Protein AF-A0A232EK52-F1 (afdb_monomer_lite)

Structure (mmCIF, N/CA/C/O backbone):
data_AF-A0A232EK52-F1
#
_entry.id   AF-A0A232EK52-F1
#
loop_
_atom_site.group_PDB
_atom_site.id
_atom_site.type_symbol
_atom_site.label_atom_id
_atom_site.label_alt_id
_atom_site.label_comp_id
_atom_site.label_asym_id
_atom_site.label_entity_id
_atom_site.label_seq_id
_atom_site.pdbx_PDB_ins_code
_atom_site.Cartn_x
_atom_site.Cartn_y
_atom_site.Cartn_z
_atom_site.occupancy
_atom_site.B_iso_or_equiv
_atom_site.auth_seq_id
_atom_site.auth_comp_id
_atom_site.auth_asym_id
_atom_site.auth_atom_id
_atom_site.pdbx_PDB_model_num
ATOM 1 N N . MET A 1 1 ? -10.046 -14.959 6.769 1.00 51.88 1 MET A N 1
ATOM 2 C CA . MET A 1 1 ? -9.384 -14.314 5.614 1.00 51.88 1 MET A CA 1
ATOM 3 C C . MET A 1 1 ? -10.394 -13.395 4.954 1.00 51.88 1 MET A C 1
ATOM 5 O O . MET A 1 1 ? -11.417 -13.894 4.503 1.00 51.88 1 MET A O 1
ATOM 9 N N . LEU A 1 2 ? -10.156 -12.081 4.955 1.00 50.25 2 LEU A N 1
ATOM 10 C CA . LEU A 1 2 ? -11.025 -11.124 4.269 1.00 50.25 2 LEU A CA 1
ATOM 11 C C . LEU A 1 2 ? -10.451 -10.836 2.875 1.00 50.25 2 LEU A C 1
ATOM 13 O O . LEU A 1 2 ? -9.287 -10.454 2.751 1.00 50.25 2 LEU A O 1
ATOM 17 N N . ARG A 1 3 ? -11.271 -11.039 1.841 1.00 53.53 3 ARG A N 1
ATOM 18 C CA . ARG A 1 3 ? -10.975 -10.723 0.441 1.00 53.53 3 ARG A CA 1
ATOM 19 C C . ARG A 1 3 ? -12.104 -9.865 -0.103 1.00 53.53 3 ARG A C 1
ATOM 21 O O . ARG A 1 3 ? -13.236 -10.329 -0.151 1.00 53.53 3 ARG A O 1
ATOM 28 N N . ASN A 1 4 ? -11.804 -8.626 -0.471 1.00 54.22 4 ASN A N 1
ATOM 29 C CA . ASN A 1 4 ? -12.814 -7.672 -0.945 1.00 54.22 4 ASN A CA 1
ATOM 30 C C . ASN A 1 4 ? -12.482 -7.104 -2.333 1.00 54.22 4 ASN A C 1
ATOM 32 O O . ASN A 1 4 ? -13.092 -6.142 -2.784 1.00 54.22 4 ASN A O 1
ATOM 36 N N . ASP A 1 5 ? -11.477 -7.682 -2.985 1.00 50.53 5 ASP A N 1
ATOM 37 C CA . ASP A 1 5 ? -10.811 -7.129 -4.154 1.00 50.53 5 ASP A CA 1
ATOM 38 C C . ASP A 1 5 ? -11.226 -7.816 -5.472 1.00 50.53 5 ASP A C 1
ATOM 40 O O . ASP A 1 5 ? -10.847 -7.345 -6.541 1.00 50.53 5 ASP A O 1
ATOM 44 N N . ARG A 1 6 ? -12.017 -8.910 -5.442 1.00 58.88 6 ARG A N 1
ATOM 45 C CA . ARG A 1 6 ? -12.331 -9.708 -6.647 1.00 58.88 6 ARG A CA 1
ATOM 46 C C . ARG A 1 6 ? -13.772 -10.187 -6.769 1.00 58.88 6 ARG A C 1
ATOM 48 O O . ARG A 1 6 ? -14.375 -10.653 -5.813 1.00 58.88 6 ARG A O 1
ATOM 55 N N . ILE A 1 7 ? -14.254 -10.168 -8.013 1.00 54.25 7 ILE A N 1
ATOM 56 C CA . ILE A 1 7 ? -15.601 -10.601 -8.411 1.00 54.25 7 ILE A CA 1
ATOM 57 C C . ILE A 1 7 ? -15.664 -12.118 -8.732 1.00 54.25 7 ILE A C 1
ATOM 59 O O . ILE A 1 7 ? -16.735 -12.692 -8.611 1.00 54.25 7 ILE A O 1
ATOM 63 N N . ASN A 1 8 ? -14.552 -12.802 -9.086 1.00 53.03 8 ASN A N 1
ATOM 64 C CA . ASN A 1 8 ? -14.608 -14.114 -9.786 1.00 53.03 8 ASN A CA 1
ATOM 65 C C . ASN A 1 8 ? -13.557 -15.204 -9.403 1.00 53.03 8 ASN A C 1
ATOM 67 O O . ASN A 1 8 ? -13.085 -15.914 -10.286 1.00 53.03 8 ASN A O 1
ATOM 71 N N . ASN A 1 9 ? -13.152 -15.377 -8.136 1.00 45.72 9 ASN A N 1
ATOM 72 C CA . ASN A 1 9 ? -12.389 -16.560 -7.642 1.00 45.72 9 ASN A CA 1
ATOM 73 C C . ASN A 1 9 ? -11.104 -17.017 -8.400 1.00 45.72 9 ASN A C 1
ATOM 75 O O . ASN A 1 9 ? -10.611 -18.118 -8.161 1.00 45.72 9 ASN A O 1
ATOM 79 N N . LYS A 1 10 ? -10.497 -16.203 -9.274 1.00 49.91 10 LYS A N 1
ATOM 80 C CA . LYS A 1 10 ? -9.190 -16.506 -9.897 1.00 49.91 10 LYS A CA 1
ATOM 81 C C . LYS A 1 10 ? -8.032 -16.247 -8.919 1.00 49.91 10 LYS A C 1
ATOM 83 O O . LYS A 1 10 ? -8.075 -15.284 -8.148 1.00 49.91 10 LYS A O 1
ATOM 88 N N . GLY A 1 11 ? -6.979 -17.071 -8.986 1.00 47.44 11 GLY A N 1
ATOM 89 C CA . GLY A 1 11 ? -5.760 -16.939 -8.171 1.00 47.44 11 GLY A CA 1
ATOM 90 C C . GLY A 1 11 ? -5.052 -15.578 -8.314 1.00 47.44 11 GLY A C 1
ATOM 91 O O . GLY A 1 11 ? -5.108 -14.951 -9.372 1.00 47.44 11 GLY A O 1
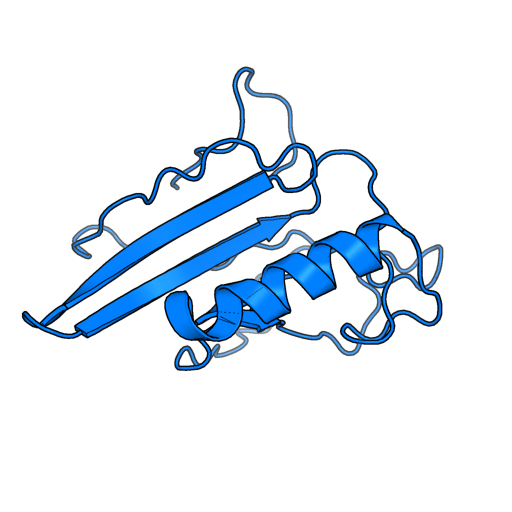ATOM 92 N N . GLY A 1 12 ? -4.418 -15.107 -7.230 1.00 56.69 12 GLY A N 1
ATOM 93 C CA . GLY A 1 12 ? -3.810 -13.768 -7.084 1.00 56.69 12 GLY A CA 1
ATOM 94 C C . GLY A 1 12 ? -4.645 -12.787 -6.233 1.00 56.69 12 GLY A C 1
ATOM 95 O O . GLY A 1 12 ? -5.808 -13.076 -5.919 1.00 56.69 12 GLY A O 1
ATOM 96 N N . GLY A 1 13 ? -4.062 -11.633 -5.879 1.00 57.50 13 GLY A N 1
ATOM 97 C CA . GLY A 1 13 ? -4.733 -10.489 -5.233 1.00 57.50 13 GLY A CA 1
ATOM 98 C C . GLY A 1 13 ? -4.294 -10.200 -3.796 1.00 57.50 13 GLY A C 1
ATOM 99 O O . GLY A 1 13 ? -3.311 -10.765 -3.317 1.00 57.50 13 GLY A O 1
ATOM 100 N N . VAL A 1 14 ? -5.037 -9.328 -3.112 1.00 65.50 14 VAL A N 1
ATOM 101 C CA . VAL A 1 14 ? -4.760 -8.914 -1.728 1.00 65.50 14 VAL A CA 1
ATOM 102 C C . VAL A 1 14 ? -5.640 -9.657 -0.734 1.00 65.50 14 VAL A C 1
ATOM 104 O O . VAL A 1 14 ? -6.852 -9.770 -0.918 1.00 65.50 14 VAL A O 1
ATOM 107 N N . ALA A 1 15 ? -5.050 -10.085 0.382 1.00 66.88 15 ALA A N 1
ATOM 108 C CA . ALA A 1 15 ? -5.798 -10.551 1.540 1.00 66.88 15 ALA A CA 1
ATOM 109 C C . ALA A 1 15 ? -5.263 -9.938 2.840 1.00 66.88 15 ALA A C 1
ATOM 111 O O . ALA A 1 15 ? -4.058 -9.748 3.010 1.00 66.88 15 ALA A O 1
ATOM 112 N N . LEU A 1 16 ? -6.181 -9.685 3.774 1.00 71.44 16 LEU A N 1
ATOM 113 C CA . LEU A 1 16 ? -5.861 -9.458 5.180 1.00 71.44 16 LEU A CA 1
ATOM 114 C C . LEU A 1 16 ? -6.327 -10.668 5.995 1.00 71.44 16 LEU A C 1
ATOM 116 O O . LEU A 1 16 ? -7.481 -11.112 5.890 1.00 71.44 16 LEU A O 1
ATOM 120 N N . LEU A 1 17 ? -5.421 -11.211 6.808 1.00 71.81 17 LEU A N 1
ATOM 121 C CA . LEU A 1 17 ? -5.731 -12.258 7.774 1.00 71.81 17 LEU A CA 1
ATOM 122 C C . LEU A 1 17 ? -5.685 -11.668 9.182 1.00 71.81 17 LEU A C 1
ATOM 124 O O . LEU A 1 17 ? -4.652 -11.176 9.626 1.00 71.81 17 LEU A O 1
ATOM 128 N N . ILE A 1 18 ? -6.828 -11.714 9.862 1.00 73.25 18 ILE A N 1
ATOM 129 C CA . ILE A 1 18 ? -7.046 -11.078 11.161 1.00 73.25 18 ILE A CA 1
ATOM 130 C C . ILE A 1 18 ? -7.618 -12.133 12.097 1.00 73.25 18 ILE A C 1
ATOM 132 O O . ILE A 1 18 ? -8.508 -12.896 11.699 1.00 73.25 18 ILE A O 1
ATOM 136 N N . LYS A 1 19 ? -7.103 -12.176 13.326 1.00 76.06 19 LYS A N 1
ATOM 137 C CA . LYS A 1 19 ? -7.594 -13.062 14.378 1.00 76.06 19 LYS A CA 1
ATOM 138 C C . LYS A 1 19 ? -9.073 -12.824 14.678 1.00 76.06 19 LYS A C 1
ATOM 140 O O . LYS A 1 19 ? -9.555 -11.692 14.711 1.00 76.06 19 LYS A O 1
ATOM 145 N N . ASN A 1 20 ? -9.788 -13.920 14.916 1.00 76.69 20 ASN A N 1
ATOM 146 C CA . ASN A 1 20 ? -11.196 -13.864 15.276 1.00 76.69 20 ASN A CA 1
ATOM 147 C C . ASN A 1 20 ? -11.399 -13.081 16.587 1.00 76.69 20 ASN A C 1
ATOM 149 O O . ASN A 1 20 ? -10.617 -13.236 17.524 1.00 76.69 20 ASN A O 1
ATOM 153 N N . GLY A 1 21 ? -12.453 -12.267 16.650 1.00 81.50 21 GLY A N 1
ATOM 154 C CA . GLY A 1 21 ? -12.796 -11.462 17.827 1.00 81.50 21 GLY A CA 1
ATOM 155 C C . GLY A 1 21 ? -12.196 -10.052 17.871 1.00 81.50 21 GLY A C 1
ATOM 156 O O . GLY A 1 21 ? -12.547 -9.299 18.771 1.00 81.50 21 GLY A O 1
ATOM 157 N N . ILE A 1 22 ? -11.352 -9.656 16.910 1.00 84.12 22 ILE A N 1
ATOM 158 C CA . ILE A 1 22 ? -10.898 -8.261 16.785 1.00 84.12 22 ILE A CA 1
ATOM 159 C C . ILE A 1 22 ? -12.012 -7.424 16.123 1.00 84.12 22 ILE A C 1
ATOM 161 O O . ILE A 1 22 ? -12.352 -7.698 14.966 1.00 84.12 22 ILE A O 1
ATOM 165 N N . PRO A 1 23 ? -12.581 -6.401 16.798 1.00 86.31 23 PRO A N 1
ATOM 166 C CA . PRO A 1 23 ? -13.596 -5.538 16.201 1.00 86.31 23 PRO A CA 1
ATOM 167 C C . PRO A 1 23 ? -13.018 -4.739 15.032 1.00 86.31 23 PRO A C 1
ATOM 169 O O . PRO A 1 23 ? -12.007 -4.050 15.170 1.00 86.31 23 PRO A O 1
ATOM 172 N N . MET A 1 24 ? -13.667 -4.807 13.871 1.00 87.44 24 MET A N 1
ATOM 173 C CA . MET A 1 24 ? -13.204 -4.109 12.674 1.00 87.44 24 MET A CA 1
ATOM 174 C C . MET A 1 24 ? -14.349 -3.704 11.751 1.00 87.44 24 MET A C 1
ATOM 176 O O . MET A 1 24 ? -15.411 -4.324 11.726 1.00 87.44 24 MET A O 1
ATOM 180 N N . VAL A 1 25 ? -14.090 -2.685 10.937 1.00 88.38 25 VAL A N 1
ATOM 181 C CA . VAL A 1 25 ? -14.969 -2.231 9.859 1.00 88.38 25 VAL A CA 1
ATOM 182 C C . VAL A 1 25 ? -14.199 -2.285 8.547 1.00 88.38 25 VAL A C 1
ATOM 184 O O . VAL A 1 25 ? -13.120 -1.706 8.433 1.00 88.38 25 VAL A O 1
ATOM 187 N N . VAL A 1 26 ? -14.753 -2.956 7.538 1.00 84.69 26 VAL A N 1
ATOM 188 C CA . VAL A 1 26 ? -14.187 -2.939 6.183 1.00 84.69 26 VAL A CA 1
ATOM 189 C C . VAL A 1 26 ? -14.474 -1.582 5.551 1.00 84.69 26 VAL A C 1
ATOM 191 O O . VAL A 1 26 ? -15.632 -1.175 5.438 1.00 84.69 26 VAL A O 1
ATOM 194 N N . VAL A 1 27 ? -13.429 -0.881 5.119 1.00 83.38 27 VAL A N 1
ATOM 195 C CA . VAL A 1 27 ? -13.564 0.408 4.437 1.00 83.38 27 VAL A CA 1
ATOM 196 C C . VAL A 1 27 ? -13.692 0.138 2.943 1.00 83.38 27 VAL A C 1
ATOM 198 O O . VAL A 1 27 ? -12.767 -0.360 2.301 1.00 83.38 27 VAL A O 1
ATOM 201 N N . LYS A 1 28 ? -14.861 0.455 2.379 1.00 78.19 28 LYS A N 1
ATOM 202 C CA . LYS A 1 28 ? -15.076 0.371 0.932 1.00 78.19 28 LYS A CA 1
ATOM 203 C C . LYS A 1 28 ? -14.413 1.565 0.259 1.00 78.19 28 LYS A C 1
ATOM 205 O O . LYS A 1 28 ? -14.779 2.707 0.526 1.00 78.19 28 LYS A O 1
ATOM 210 N N . VAL A 1 29 ? -13.464 1.290 -0.627 1.00 69.50 29 VAL A N 1
ATOM 211 C CA . VAL A 1 29 ? -12.857 2.302 -1.492 1.00 69.50 29 VAL A CA 1
ATOM 212 C C . VAL A 1 29 ? -13.417 2.110 -2.892 1.00 69.50 29 VAL A C 1
ATOM 214 O O . VAL A 1 29 ? -13.222 1.066 -3.508 1.00 69.50 29 VAL A O 1
ATOM 217 N N . ASN A 1 30 ? -14.135 3.111 -3.389 1.00 64.31 30 ASN A N 1
ATOM 218 C CA . ASN A 1 30 ? -14.653 3.092 -4.751 1.00 64.31 30 ASN A CA 1
ATOM 219 C C . ASN A 1 30 ? -13.571 3.595 -5.720 1.00 64.31 30 ASN A C 1
ATOM 221 O O . ASN A 1 30 ? -12.873 4.561 -5.422 1.00 64.31 30 ASN A O 1
ATOM 225 N N . ASN A 1 31 ? -13.490 2.992 -6.910 1.00 54.66 31 ASN A N 1
ATOM 226 C CA . ASN A 1 31 ? -12.731 3.507 -8.059 1.00 54.66 31 ASN A CA 1
ATOM 227 C C . ASN A 1 31 ? -11.204 3.645 -7.900 1.00 54.66 31 ASN A C 1
ATOM 229 O O . ASN A 1 31 ? -10.628 4.660 -8.288 1.00 54.66 31 ASN A O 1
ATOM 233 N N . LEU A 1 32 ? -10.510 2.585 -7.484 1.00 61.34 32 LEU A N 1
ATOM 234 C CA . LEU A 1 32 ? -9.075 2.456 -7.761 1.00 61.34 32 LEU A CA 1
ATOM 235 C C . LEU A 1 32 ? -8.857 1.438 -8.881 1.00 61.34 32 LEU A C 1
ATOM 237 O O . LEU A 1 32 ? -8.498 0.295 -8.639 1.00 61.34 32 LEU A O 1
ATOM 241 N N . LYS A 1 33 ? -9.054 1.865 -10.138 1.00 57.97 33 LYS A N 1
ATOM 242 C CA . LYS A 1 33 ? -8.820 1.019 -11.333 1.00 57.97 33 LYS A CA 1
ATOM 243 C C . LYS A 1 33 ? -7.394 0.446 -11.415 1.00 57.97 33 LYS A C 1
ATOM 245 O O . LYS A 1 33 ? -7.149 -0.443 -12.215 1.00 57.97 33 LYS A O 1
ATOM 250 N N . LEU A 1 34 ? -6.474 0.992 -10.622 1.00 60.97 34 LEU A N 1
ATOM 251 C CA . LEU A 1 34 ? -5.047 0.691 -10.621 1.00 60.97 34 LEU A CA 1
ATOM 252 C C . LEU A 1 34 ? -4.586 -0.035 -9.346 1.00 60.97 34 LEU A C 1
ATOM 254 O O . LEU A 1 34 ? -3.412 -0.350 -9.229 1.00 60.97 34 LEU A O 1
ATOM 258 N N . LEU A 1 35 ? -5.448 -0.251 -8.348 1.00 64.38 35 LEU A N 1
ATOM 259 C CA . LEU A 1 35 ? -5.042 -0.882 -7.089 1.00 64.38 35 LEU A CA 1
ATOM 260 C C . LEU A 1 35 ? -6.120 -1.863 -6.626 1.00 64.38 35 LEU A C 1
ATOM 262 O O . LEU A 1 35 ? -7.255 -1.472 -6.364 1.00 64.38 35 LEU A O 1
ATOM 266 N N . GLU A 1 36 ? -5.749 -3.134 -6.476 1.00 69.12 36 GLU A N 1
ATOM 267 C CA . GLU A 1 36 ? -6.465 -4.069 -5.611 1.00 69.12 36 GLU A CA 1
ATOM 268 C C . GLU A 1 36 ? -6.137 -3.641 -4.184 1.00 69.12 36 GLU A C 1
ATOM 270 O O . GLU A 1 36 ? -5.006 -3.776 -3.729 1.00 69.12 36 GLU A O 1
ATOM 275 N N . ILE A 1 37 ? -7.109 -3.068 -3.484 1.00 71.75 37 ILE A N 1
ATOM 276 C CA . ILE A 1 37 ? -6.916 -2.591 -2.120 1.00 71.75 37 ILE A CA 1
ATOM 277 C C . ILE A 1 37 ? -7.905 -3.264 -1.178 1.00 71.75 37 ILE A C 1
ATOM 279 O O . ILE A 1 37 ? -9.085 -3.436 -1.479 1.00 71.75 37 ILE A O 1
ATOM 283 N N . CYS A 1 38 ? -7.411 -3.614 -0.003 1.00 75.62 38 CYS A N 1
ATOM 284 C CA . CYS A 1 38 ? -8.197 -4.048 1.127 1.00 75.62 38 CYS A CA 1
ATOM 285 C C . CYS A 1 38 ? -7.851 -3.138 2.301 1.00 75.62 38 CYS A C 1
ATOM 287 O O . CYS A 1 38 ? -6.710 -3.116 2.753 1.00 75.62 38 CYS A O 1
ATOM 289 N N . ILE A 1 39 ? -8.834 -2.389 2.794 1.00 79.56 39 ILE A N 1
ATOM 290 C CA . ILE A 1 39 ? -8.665 -1.532 3.965 1.00 79.56 39 ILE A CA 1
ATOM 291 C C . ILE A 1 39 ? -9.619 -2.005 5.051 1.00 79.56 39 ILE A C 1
ATOM 293 O O . ILE A 1 39 ? -10.824 -2.142 4.824 1.00 79.56 39 ILE A O 1
ATOM 297 N N . ILE A 1 40 ? -9.084 -2.201 6.247 1.00 85.00 40 ILE A N 1
ATOM 298 C CA . ILE A 1 40 ? -9.876 -2.319 7.465 1.00 85.00 40 ILE A CA 1
ATOM 299 C C . ILE A 1 40 ? -9.584 -1.141 8.389 1.00 85.00 40 ILE A C 1
ATOM 301 O O . ILE A 1 40 ? -8.487 -0.580 8.409 1.00 85.00 40 ILE A O 1
ATOM 305 N N . LYS A 1 41 ? -10.585 -0.806 9.189 1.00 87.44 41 LYS A N 1
ATOM 306 C CA . LYS A 1 41 ? -10.510 0.132 10.297 1.00 87.44 41 LYS A CA 1
ATOM 307 C C . LYS A 1 41 ? -10.724 -0.646 11.589 1.00 87.44 41 LYS A C 1
ATOM 309 O O . LYS A 1 41 ? -11.771 -1.273 11.740 1.00 87.44 41 LYS A O 1
ATOM 314 N N . ILE A 1 42 ? -9.775 -0.577 12.512 1.00 87.56 42 ILE A N 1
ATOM 315 C CA . ILE A 1 42 ? -9.907 -1.105 13.873 1.00 87.56 42 ILE A CA 1
ATOM 316 C C . ILE A 1 42 ? -10.088 0.098 14.808 1.00 87.56 42 ILE A C 1
ATOM 318 O O . ILE A 1 42 ? -9.160 0.902 14.932 1.00 87.56 42 ILE A O 1
ATOM 322 N N . PRO A 1 43 ? -11.264 0.280 15.429 1.00 88.44 43 PRO A N 1
ATOM 323 C CA . PRO A 1 43 ? -11.449 1.307 16.448 1.00 88.44 43 PRO A CA 1
ATOM 324 C C . PRO A 1 43 ? -10.566 0.999 17.663 1.00 88.44 43 PRO A C 1
ATOM 326 O O . PRO A 1 43 ? -10.617 -0.109 18.190 1.00 88.44 43 PRO A O 1
ATOM 329 N N . ILE A 1 44 ? -9.759 1.968 18.095 1.00 84.25 44 ILE A N 1
ATOM 330 C CA . ILE A 1 44 ? -8.981 1.880 19.340 1.00 84.25 44 ILE A CA 1
ATOM 331 C C . ILE A 1 44 ? -9.798 2.498 20.482 1.00 84.25 44 ILE A C 1
ATOM 333 O O . ILE A 1 44 ? -9.911 1.914 21.555 1.00 84.25 44 ILE A O 1
ATOM 337 N N . ASN A 1 45 ? -10.383 3.674 20.238 1.00 85.56 45 ASN A N 1
ATOM 338 C CA . ASN A 1 45 ? -11.285 4.390 21.143 1.00 85.56 45 ASN A CA 1
ATOM 339 C C . ASN A 1 45 ? -12.224 5.307 20.326 1.00 85.56 45 ASN A C 1
ATOM 341 O O . ASN A 1 45 ? -12.231 5.245 19.095 1.00 85.56 45 ASN A O 1
ATOM 345 N N . GLU A 1 46 ? -13.011 6.155 20.993 1.00 82.38 46 GLU A N 1
ATOM 346 C CA . GLU A 1 46 ? -13.998 7.047 20.355 1.00 82.38 46 GLU A CA 1
ATOM 347 C C . GLU A 1 46 ? -13.394 7.991 19.301 1.00 82.38 46 GLU A C 1
ATOM 349 O O . GLU A 1 46 ? -14.038 8.288 18.296 1.00 82.38 46 GLU A O 1
ATOM 354 N N . ASN A 1 47 ? -12.140 8.410 19.491 1.00 84.50 47 ASN A N 1
ATOM 355 C CA . ASN A 1 47 ? -11.472 9.404 18.649 1.00 84.50 47 ASN A CA 1
ATOM 356 C C . ASN A 1 47 ? -10.347 8.814 17.790 1.00 84.50 47 ASN A C 1
ATOM 358 O O . ASN A 1 47 ? -9.793 9.502 16.931 1.00 84.50 47 ASN A O 1
ATOM 362 N N . GLU A 1 48 ? -9.994 7.544 17.993 1.00 85.12 48 GLU A N 1
ATOM 363 C CA . GLU A 1 48 ? -8.817 6.945 17.382 1.00 85.12 48 GLU A CA 1
ATOM 364 C C . GLU A 1 48 ? -9.125 5.618 16.698 1.00 85.12 48 GLU A C 1
ATOM 366 O O . GLU A 1 48 ? -9.718 4.697 17.258 1.00 85.12 48 GLU A O 1
ATOM 371 N N . ASN A 1 49 ? -8.653 5.508 15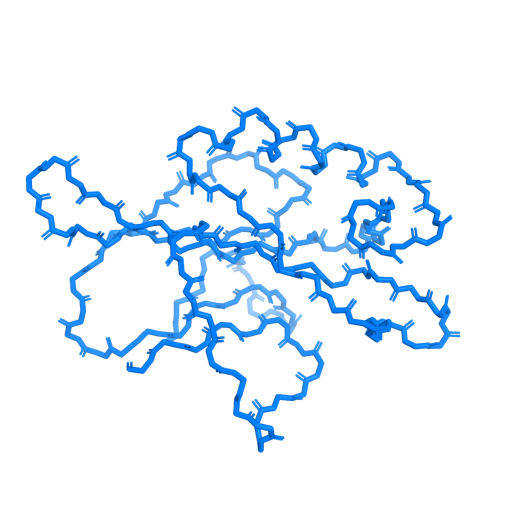.459 1.00 85.38 49 ASN A N 1
ATOM 372 C CA . ASN A 1 49 ? -8.754 4.303 14.654 1.00 85.38 49 ASN A CA 1
ATOM 373 C C . ASN A 1 49 ? -7.372 3.915 14.130 1.00 85.38 49 ASN A C 1
ATOM 375 O O . ASN A 1 49 ? -6.541 4.785 13.849 1.00 85.38 49 ASN A O 1
ATOM 379 N N . LEU A 1 50 ? -7.147 2.616 13.967 1.00 83.88 50 LEU A N 1
ATOM 380 C CA . LEU A 1 50 ? -6.012 2.025 13.268 1.00 83.88 50 LEU A CA 1
ATOM 381 C C . LEU A 1 50 ? -6.453 1.575 11.877 1.00 83.88 50 LEU A C 1
ATOM 383 O O . LEU A 1 50 ? -7.480 0.904 11.748 1.00 83.88 50 LEU A O 1
ATOM 387 N N . PHE A 1 51 ? -5.685 1.922 10.845 1.00 82.44 51 PHE A N 1
ATOM 388 C CA . PHE A 1 51 ? -6.011 1.545 9.470 1.00 82.44 51 PHE A CA 1
ATOM 389 C C . PHE A 1 51 ? -5.056 0.488 8.953 1.00 82.44 51 PHE A C 1
ATOM 391 O O . PHE A 1 51 ? -3.883 0.741 8.716 1.00 82.44 51 PHE A O 1
ATOM 398 N N . ILE A 1 52 ? -5.563 -0.713 8.718 1.00 77.25 52 ILE A N 1
ATOM 399 C CA . ILE A 1 52 ? -4.733 -1.754 8.122 1.00 77.25 52 ILE A CA 1
ATOM 400 C C . ILE A 1 52 ? -5.098 -1.820 6.666 1.00 77.25 52 ILE A C 1
ATOM 402 O O . ILE A 1 52 ? -6.204 -2.204 6.285 1.00 77.25 52 ILE A O 1
ATOM 406 N N . ILE A 1 53 ? -4.149 -1.368 5.871 1.00 74.94 53 ILE A N 1
ATOM 407 C CA . ILE A 1 53 ? -4.231 -1.398 4.433 1.00 74.94 53 ILE A CA 1
ATOM 408 C C . ILE A 1 53 ? -3.425 -2.611 3.999 1.00 74.94 53 ILE A C 1
ATOM 410 O O . ILE A 1 53 ? -2.404 -2.953 4.583 1.00 74.94 53 ILE A O 1
ATOM 414 N N . SER A 1 54 ? -3.917 -3.306 2.997 1.00 70.56 54 SER A N 1
ATOM 415 C CA . SER A 1 54 ? -3.071 -4.074 2.116 1.00 70.56 54 SER A CA 1
ATOM 416 C C . SER A 1 54 ? -3.472 -3.657 0.718 1.00 70.56 54 SER A C 1
ATOM 418 O O . SER A 1 54 ? -4.659 -3.552 0.404 1.00 70.56 54 SER A O 1
ATOM 420 N N . ALA A 1 55 ? -2.493 -3.301 -0.091 1.00 67.00 55 ALA A N 1
ATOM 421 C CA . ALA A 1 55 ? -2.726 -2.839 -1.439 1.00 67.00 55 ALA A CA 1
ATOM 422 C C . ALA A 1 55 ? -1.742 -3.547 -2.353 1.00 67.00 55 ALA A C 1
ATOM 424 O O . ALA A 1 55 ? -0.566 -3.672 -2.035 1.00 67.00 55 ALA A O 1
ATOM 425 N N . TYR A 1 56 ? -2.250 -3.991 -3.485 1.00 63.72 56 TYR A N 1
ATOM 426 C CA . TYR A 1 56 ? -1.511 -4.577 -4.577 1.00 63.72 56 TYR A CA 1
ATOM 427 C C . TYR A 1 56 ? -1.883 -3.802 -5.828 1.00 63.72 56 TYR A C 1
ATOM 429 O O . TYR A 1 56 ? -3.038 -3.433 -6.035 1.00 63.72 56 TYR A O 1
ATOM 437 N N . ALA A 1 57 ? -0.911 -3.548 -6.685 1.00 60.12 57 ALA A N 1
ATOM 438 C CA . ALA A 1 57 ? -1.187 -2.967 -7.982 1.00 60.12 57 ALA A CA 1
ATOM 439 C C . ALA A 1 57 ? -1.805 -4.064 -8.866 1.00 60.12 57 ALA A C 1
ATOM 441 O O . ALA A 1 57 ? -1.095 -4.912 -9.401 1.00 60.12 57 ALA A O 1
ATOM 442 N N . SER A 1 58 ? -3.137 -4.096 -8.951 1.00 53.00 58 SER A N 1
ATOM 443 C CA . SER A 1 58 ? -3.855 -5.197 -9.591 1.00 53.00 58 SER A CA 1
ATOM 444 C C . SER A 1 58 ? -3.588 -5.273 -11.078 1.00 53.00 58 SER A C 1
ATOM 446 O O . SER A 1 58 ? -3.534 -4.257 -11.766 1.00 53.00 58 SER A O 1
ATOM 448 N N . SER A 1 59 ? -3.422 -6.509 -11.550 1.00 46.34 59 SER A N 1
ATOM 449 C CA . SER A 1 59 ? -3.078 -6.871 -12.926 1.00 46.34 59 SER A CA 1
ATOM 450 C C . SER A 1 59 ? -1.939 -6.032 -13.515 1.00 46.34 59 SER A C 1
ATOM 452 O O . SER A 1 59 ? -2.154 -4.979 -14.108 1.00 46.34 59 SER A O 1
ATOM 454 N N . ASP A 1 60 ? -0.720 -6.565 -13.438 1.00 51.59 60 ASP A N 1
ATOM 455 C CA . ASP A 1 60 ? 0.295 -6.276 -14.458 1.00 51.59 60 ASP A CA 1
ATOM 456 C C . ASP A 1 60 ? 0.776 -4.814 -14.505 1.00 51.59 60 ASP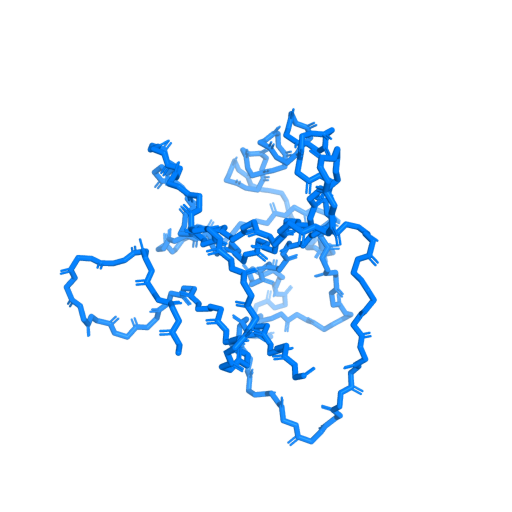 A C 1
ATOM 458 O O . ASP A 1 60 ? 1.196 -4.275 -15.536 1.00 51.59 60 ASP A O 1
ATOM 462 N N . LEU A 1 61 ? 0.698 -4.118 -13.367 1.00 55.09 61 LEU A N 1
ATOM 463 C CA . LEU A 1 61 ? 1.106 -2.723 -13.316 1.00 55.09 61 LEU A CA 1
ATOM 464 C C . LEU A 1 61 ? 2.626 -2.573 -13.286 1.00 55.09 61 LEU A C 1
ATOM 466 O O . LEU A 1 61 ? 3.105 -1.513 -13.697 1.00 55.09 61 LEU A O 1
ATOM 470 N N . HIS A 1 62 ? 3.373 -3.614 -12.883 1.00 68.88 62 HIS A N 1
ATOM 471 C CA . HIS A 1 62 ? 4.821 -3.538 -12.662 1.00 68.88 62 HIS A CA 1
ATOM 472 C C . HIS A 1 62 ? 5.143 -2.190 -12.017 1.00 68.88 62 HIS A C 1
ATOM 474 O O . HIS A 1 62 ? 5.858 -1.392 -12.608 1.00 68.88 62 HIS A O 1
ATOM 480 N N . SER A 1 63 ? 4.449 -1.833 -10.932 1.00 75.00 63 SER A N 1
ATOM 481 C CA . SER A 1 63 ? 4.499 -0.477 -10.392 1.00 75.00 63 SER A CA 1
ATOM 482 C C . SER A 1 63 ? 5.913 -0.240 -9.882 1.00 75.00 63 SER A C 1
ATOM 484 O O . SER A 1 63 ? 6.305 -0.803 -8.865 1.00 75.00 63 SER A O 1
ATOM 486 N N . ARG A 1 64 ? 6.701 0.543 -10.619 1.00 83.31 64 ARG A N 1
ATOM 487 C CA . ARG A 1 64 ? 8.107 0.782 -10.293 1.00 83.31 64 ARG A CA 1
ATOM 488 C C . ARG A 1 64 ? 8.285 2.232 -9.901 1.00 83.31 64 ARG A C 1
ATOM 490 O O . ARG A 1 64 ? 7.854 3.130 -10.630 1.00 83.31 64 ARG A O 1
ATOM 497 N N . HIS A 1 65 ? 8.894 2.442 -8.750 1.00 86.94 65 HIS A N 1
ATOM 498 C CA . HIS A 1 65 ? 9.228 3.752 -8.232 1.00 86.94 65 HIS A CA 1
ATOM 499 C C . HIS A 1 65 ? 10.394 3.594 -7.262 1.00 86.94 65 HIS A C 1
ATOM 501 O O . HIS A 1 65 ? 10.415 2.685 -6.430 1.00 86.94 65 HIS A O 1
ATOM 507 N N . GLU A 1 66 ? 11.328 4.530 -7.305 1.00 90.00 66 GLU A N 1
ATOM 508 C CA . GLU A 1 66 ? 12.490 4.569 -6.413 1.00 90.00 66 GLU A CA 1
ATOM 509 C C . GLU A 1 66 ? 12.104 4.658 -4.931 1.00 90.00 66 GLU A C 1
ATOM 511 O O . GLU A 1 66 ? 12.874 4.286 -4.049 1.00 90.00 66 GLU A O 1
ATOM 516 N N . HIS A 1 67 ? 10.878 5.098 -4.635 1.00 87.56 67 HIS A N 1
ATOM 517 C CA . HIS A 1 67 ? 10.397 5.217 -3.260 1.00 87.56 67 HIS A CA 1
ATOM 518 C C . HIS A 1 67 ? 10.294 3.852 -2.558 1.00 87.56 67 HIS A C 1
ATOM 520 O O . HIS A 1 67 ? 10.454 3.793 -1.340 1.00 87.56 67 HIS A O 1
ATOM 526 N N . TRP A 1 68 ? 10.099 2.759 -3.301 1.00 82.44 68 TRP A N 1
ATOM 527 C CA . TRP A 1 68 ? 10.116 1.384 -2.786 1.00 82.44 68 TRP A CA 1
ATOM 528 C C . TRP A 1 68 ? 11.295 0.564 -3.323 1.00 82.44 68 TRP A C 1
ATOM 530 O O . TRP A 1 68 ? 11.186 -0.647 -3.486 1.00 82.44 68 TRP A O 1
ATOM 540 N N . ASN A 1 69 ? 12.436 1.227 -3.531 1.00 84.81 69 ASN A N 1
ATOM 541 C CA . ASN A 1 69 ? 13.725 0.629 -3.894 1.00 84.81 69 ASN A CA 1
ATOM 542 C C . ASN A 1 69 ? 13.816 0.045 -5.316 1.00 84.81 69 ASN A C 1
ATOM 544 O O . ASN A 1 69 ? 14.783 -0.650 -5.621 1.00 84.81 69 ASN A O 1
ATOM 548 N N . ASP A 1 70 ? 12.876 0.355 -6.214 1.00 83.88 70 ASP A N 1
ATOM 549 C CA . ASP A 1 70 ? 13.051 0.004 -7.626 1.00 83.88 70 ASP A CA 1
ATOM 550 C C . ASP A 1 70 ? 14.019 0.980 -8.320 1.00 83.88 70 ASP A C 1
ATOM 552 O O . ASP A 1 70 ? 14.024 2.180 -8.051 1.00 83.88 70 ASP A O 1
ATOM 556 N N . GLN A 1 71 ? 14.834 0.484 -9.250 1.00 85.44 71 GLN A N 1
ATOM 557 C CA . GLN A 1 71 ? 15.792 1.309 -10.000 1.00 85.44 71 GLN A CA 1
ATOM 558 C C . GLN A 1 71 ? 15.131 2.176 -11.075 1.00 85.44 71 GLN A C 1
ATOM 560 O O . GLN A 1 71 ? 15.776 3.031 -11.682 1.00 85.44 71 GLN A O 1
ATOM 565 N N . LYS A 1 72 ? 13.863 1.915 -11.382 1.00 87.19 72 LYS A N 1
ATOM 566 C CA . LYS A 1 72 ? 13.154 2.565 -12.472 1.00 87.19 72 LYS A CA 1
ATOM 567 C C . LYS A 1 72 ? 11.847 3.157 -11.963 1.00 87.19 72 LYS A C 1
ATOM 569 O O . LYS A 1 72 ? 11.194 2.616 -11.079 1.00 87.19 72 LYS A O 1
ATOM 574 N N . ARG A 1 73 ? 11.399 4.213 -12.633 1.00 89.12 73 ARG A N 1
ATOM 575 C CA . ARG A 1 73 ? 10.083 4.819 -12.425 1.00 89.12 73 ARG A CA 1
ATOM 576 C C . ARG A 1 73 ? 9.178 4.537 -13.623 1.00 89.12 73 ARG A C 1
ATOM 578 O O . ARG A 1 73 ? 9.647 4.556 -14.761 1.00 89.12 73 ARG A O 1
ATOM 585 N N . ASN A 1 74 ? 7.896 4.260 -13.400 1.00 84.94 74 ASN A N 1
ATOM 586 C CA . ASN A 1 74 ? 6.893 4.257 -14.468 1.00 84.94 74 ASN A CA 1
ATOM 587 C C . ASN A 1 74 ? 5.622 5.014 -14.059 1.00 84.94 74 ASN A C 1
ATOM 589 O O . ASN A 1 74 ? 5.418 5.320 -12.888 1.00 84.94 74 ASN A O 1
ATOM 593 N N . PHE A 1 75 ? 4.761 5.304 -15.041 1.00 82.88 75 PHE A N 1
ATOM 594 C CA . PHE A 1 75 ? 3.518 6.068 -14.853 1.00 82.88 75 PHE A CA 1
ATOM 595 C C . PHE A 1 75 ? 2.654 5.534 -13.701 1.00 82.88 75 PHE A C 1
ATOM 597 O O . PHE A 1 75 ? 2.110 6.294 -12.908 1.00 82.88 75 PHE A O 1
ATOM 604 N N . ARG A 1 76 ? 2.584 4.210 -13.573 1.00 78.81 76 ARG A N 1
ATOM 605 C CA . ARG A 1 76 ? 1.774 3.515 -12.569 1.00 78.81 76 ARG A CA 1
ATOM 606 C C . ARG A 1 76 ? 2.373 3.656 -11.170 1.00 78.81 76 ARG A C 1
ATOM 608 O O . ARG A 1 76 ? 1.640 3.927 -10.224 1.00 78.81 76 ARG A O 1
ATOM 615 N N . GLY A 1 77 ? 3.700 3.566 -11.070 1.00 81.25 77 GLY A N 1
ATOM 616 C CA . GLY A 1 77 ? 4.448 3.885 -9.860 1.00 81.25 77 GLY A CA 1
ATOM 617 C C . GLY A 1 77 ? 4.212 5.312 -9.389 1.00 81.25 77 GLY A C 1
ATOM 618 O O . GLY A 1 77 ? 3.946 5.533 -8.211 1.00 81.25 77 GLY A O 1
ATOM 619 N N . THR A 1 78 ? 4.217 6.269 -10.314 1.00 85.44 78 THR A N 1
ATOM 620 C CA . THR A 1 78 ? 3.908 7.669 -10.004 1.00 85.44 78 THR A CA 1
ATOM 621 C C . THR A 1 78 ? 2.471 7.840 -9.513 1.00 85.44 78 THR A C 1
ATOM 623 O O . THR A 1 78 ? 2.267 8.433 -8.464 1.00 85.44 78 THR A O 1
ATOM 626 N N . GLN A 1 79 ? 1.477 7.242 -10.176 1.00 80.94 79 GLN A N 1
ATOM 627 C CA . GLN A 1 79 ? 0.080 7.343 -9.733 1.00 80.94 79 GLN A CA 1
ATOM 628 C C . GLN A 1 79 ? -0.166 6.732 -8.347 1.00 80.94 79 GLN A C 1
ATOM 630 O O . GLN A 1 79 ? -0.923 7.294 -7.552 1.00 80.94 79 GLN A O 1
ATOM 635 N N . LEU A 1 80 ? 0.462 5.590 -8.043 1.00 79.38 80 LEU A N 1
ATOM 636 C CA . LEU A 1 80 ? 0.395 4.996 -6.708 1.00 79.38 80 LEU A CA 1
ATOM 637 C C . LEU A 1 80 ? 1.060 5.909 -5.672 1.00 79.38 80 LEU A C 1
ATOM 639 O O . LEU A 1 80 ? 0.478 6.153 -4.616 1.00 79.38 80 LEU A O 1
ATOM 643 N N . TYR A 1 81 ? 2.245 6.437 -5.977 1.00 84.88 81 TYR A N 1
ATOM 644 C CA . TYR A 1 81 ? 2.935 7.372 -5.096 1.00 84.88 81 TYR A CA 1
ATOM 645 C C . TYR A 1 81 ? 2.084 8.619 -4.814 1.00 84.88 81 TYR A C 1
ATOM 647 O O . TYR A 1 81 ? 1.866 8.950 -3.652 1.00 84.88 81 TYR A O 1
ATOM 655 N N . ASP A 1 82 ? 1.499 9.232 -5.842 1.00 84.69 82 ASP A N 1
ATOM 656 C CA . ASP A 1 82 ? 0.649 10.417 -5.701 1.00 84.69 82 ASP A CA 1
ATOM 657 C C . ASP A 1 82 ? -0.598 10.132 -4.850 1.00 84.69 82 ASP A C 1
ATOM 659 O O . ASP A 1 82 ? -0.975 10.935 -3.990 1.00 84.69 82 ASP A O 1
ATOM 663 N N . TRP A 1 83 ? -1.232 8.966 -5.040 1.00 80.69 83 TRP A N 1
ATOM 664 C CA . TRP A 1 83 ? -2.353 8.545 -4.199 1.00 80.69 83 TRP A CA 1
ATOM 665 C C . TRP A 1 83 ? -1.919 8.382 -2.742 1.00 80.69 83 TRP A C 1
ATOM 667 O O . TRP A 1 83 ? -2.602 8.875 -1.843 1.00 80.69 83 TRP A O 1
ATOM 677 N N . LEU A 1 84 ? -0.777 7.741 -2.489 1.00 81.00 84 LEU A N 1
ATOM 678 C CA . LEU A 1 84 ? -0.257 7.573 -1.134 1.00 81.00 84 LEU A CA 1
ATOM 679 C C . LEU A 1 84 ? 0.053 8.918 -0.486 1.00 81.00 84 LEU A C 1
ATOM 681 O O . LEU A 1 84 ? -0.406 9.162 0.626 1.00 81.00 84 LEU A O 1
ATOM 685 N N . SER A 1 85 ? 0.747 9.817 -1.185 1.00 84.31 85 SER A N 1
ATOM 686 C CA . SER A 1 85 ? 1.067 11.155 -0.687 1.00 84.31 85 SER A CA 1
ATOM 687 C C . SER A 1 85 ? -0.192 11.951 -0.346 1.00 84.31 85 SER A C 1
ATOM 689 O O . SER A 1 85 ? -0.255 12.569 0.716 1.00 84.31 85 SER A O 1
ATOM 691 N N . LYS A 1 86 ? -1.227 11.880 -1.192 1.00 84.44 86 LYS A N 1
ATOM 692 C CA . LYS A 1 86 ? -2.504 12.567 -0.957 1.00 84.44 86 LYS A CA 1
ATOM 693 C C . LYS A 1 86 ? -3.276 12.004 0.238 1.00 84.44 86 LYS A C 1
ATOM 695 O O . LYS A 1 86 ? -3.947 12.759 0.936 1.00 84.44 86 LYS A O 1
ATOM 700 N N . ASN A 1 87 ? -3.203 10.695 0.468 1.00 80.12 87 ASN A N 1
ATOM 701 C CA . ASN A 1 87 ? -3.987 10.019 1.503 1.00 80.12 87 ASN A CA 1
ATOM 702 C C . ASN A 1 87 ? -3.193 9.715 2.786 1.00 80.12 87 ASN A C 1
ATOM 704 O O . ASN A 1 87 ? -3.749 9.146 3.728 1.00 80.12 87 ASN A O 1
ATOM 708 N N . ASN A 1 88 ? -1.915 10.105 2.854 1.00 78.69 88 ASN A N 1
ATOM 709 C CA . ASN A 1 88 ? -1.042 9.787 3.981 1.00 78.69 88 ASN A CA 1
ATOM 710 C C . ASN A 1 88 ? -1.571 10.351 5.307 1.00 78.69 88 ASN A C 1
ATOM 712 O O . ASN A 1 88 ? -1.525 9.672 6.321 1.00 78.69 88 ASN A O 1
ATOM 716 N N . ILE A 1 89 ? -2.144 11.556 5.317 1.00 72.50 89 ILE A N 1
ATOM 717 C CA . ILE A 1 89 ? -2.695 12.143 6.552 1.00 72.50 89 ILE A CA 1
ATOM 718 C C . ILE A 1 89 ? -3.885 11.319 7.064 1.00 72.50 89 ILE A C 1
ATOM 720 O O . ILE A 1 89 ? -3.983 11.032 8.256 1.00 72.50 89 ILE A O 1
ATOM 724 N N . THR A 1 90 ? -4.779 10.912 6.161 1.00 77.00 90 THR A N 1
ATOM 725 C CA . THR A 1 90 ? -6.016 10.204 6.509 1.00 77.00 90 THR A CA 1
ATOM 726 C C . THR A 1 90 ? -5.752 8.775 6.965 1.00 77.00 90 THR A C 1
ATOM 728 O O . THR A 1 90 ? -6.313 8.338 7.968 1.00 77.00 90 THR A O 1
ATOM 731 N N . TYR A 1 91 ? -4.906 8.045 6.239 1.00 73.69 91 TYR A N 1
ATOM 732 C CA . TYR A 1 91 ? -4.687 6.620 6.486 1.00 73.69 91 TYR A CA 1
ATOM 733 C C . TYR A 1 91 ? -3.350 6.302 7.153 1.00 73.69 91 TYR A C 1
ATOM 735 O O . TYR A 1 91 ? -3.076 5.135 7.424 1.00 73.69 91 TYR A O 1
ATOM 743 N N . LYS A 1 92 ? -2.520 7.319 7.415 1.00 82.62 92 LYS A N 1
ATOM 744 C CA . LYS A 1 92 ? -1.179 7.176 7.998 1.00 82.62 92 LYS A CA 1
ATOM 745 C C . LYS A 1 92 ? -0.330 6.183 7.198 1.00 82.62 92 LYS A C 1
ATOM 747 O O . LYS A 1 92 ? 0.363 5.360 7.779 1.00 82.62 92 LYS A O 1
ATOM 752 N N . CYS A 1 93 ? -0.439 6.225 5.868 1.00 76.88 93 CYS A N 1
ATOM 753 C CA . CYS A 1 93 ? 0.166 5.253 4.961 1.00 76.88 93 CYS A CA 1
ATOM 754 C C . CYS A 1 93 ? 1.698 5.244 5.047 1.00 76.88 93 CYS A C 1
ATOM 756 O O . CYS A 1 93 ? 2.366 6.211 4.692 1.00 76.88 93 CYS A O 1
ATOM 758 N N . GLU A 1 94 ? 2.262 4.091 5.366 1.00 78.38 94 GLU A N 1
ATOM 759 C CA . GLU A 1 94 ? 3.682 3.801 5.250 1.00 78.38 94 GLU A CA 1
ATOM 760 C C . GLU A 1 94 ? 3.891 2.624 4.298 1.00 78.38 94 GLU A C 1
ATOM 762 O O . GLU A 1 94 ? 3.293 1.559 4.469 1.00 78.38 94 GLU A O 1
ATOM 767 N N . ILE A 1 95 ? 4.766 2.801 3.307 1.00 77.94 95 ILE A N 1
ATOM 768 C CA . ILE A 1 95 ? 5.215 1.698 2.456 1.00 77.94 95 ILE A CA 1
ATOM 769 C C . ILE A 1 95 ? 6.235 0.855 3.219 1.00 77.94 95 ILE A C 1
ATOM 771 O O . ILE A 1 95 ? 7.253 1.361 3.691 1.00 77.94 95 ILE A O 1
ATOM 775 N N . LYS A 1 96 ? 6.007 -0.455 3.260 1.00 77.38 96 LYS A N 1
ATOM 776 C CA . LYS A 1 96 ? 6.951 -1.424 3.809 1.00 77.38 96 LYS A CA 1
ATOM 777 C C . LYS A 1 96 ? 7.907 -1.865 2.713 1.00 77.38 96 LYS A C 1
ATOM 779 O O . LYS A 1 96 ? 7.543 -2.598 1.796 1.00 77.38 96 LYS A O 1
ATOM 784 N N . LYS A 1 97 ? 9.133 -1.357 2.803 1.00 75.88 97 LYS A N 1
ATOM 785 C CA . LYS A 1 97 ? 10.211 -1.661 1.863 1.00 75.88 97 LYS A CA 1
ATOM 786 C C . LYS A 1 97 ? 10.837 -3.010 2.199 1.00 75.88 97 LYS A C 1
ATOM 788 O O . LYS A 1 97 ? 10.925 -3.395 3.362 1.00 75.88 97 LYS A O 1
ATOM 793 N N . THR A 1 98 ? 11.315 -3.689 1.168 1.00 72.38 98 THR A N 1
ATOM 794 C CA . THR A 1 98 ? 12.176 -4.867 1.280 1.00 72.38 98 THR A CA 1
ATOM 795 C C . THR A 1 98 ? 13.552 -4.529 0.716 1.00 72.38 98 THR A C 1
ATOM 797 O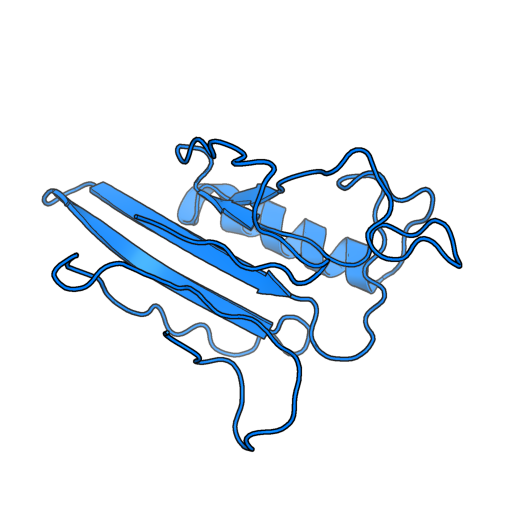 O . THR A 1 98 ? 13.692 -3.635 -0.122 1.00 72.38 98 THR A O 1
ATOM 800 N N . ASN A 1 99 ? 14.569 -5.242 1.190 1.00 76.38 99 ASN A N 1
ATOM 801 C CA . ASN A 1 99 ? 15.928 -5.148 0.657 1.00 76.38 99 ASN A CA 1
ATOM 802 C C . ASN A 1 99 ? 16.132 -6.066 -0.556 1.00 76.38 99 ASN A C 1
ATOM 804 O O . ASN A 1 99 ? 17.080 -5.877 -1.309 1.00 76.38 99 ASN A O 1
ATOM 808 N N . ASN A 1 100 ? 15.238 -7.039 -0.755 1.00 80.44 100 ASN A N 1
ATOM 809 C CA . ASN A 1 100 ? 15.313 -8.010 -1.841 1.00 80.44 100 ASN A CA 1
ATOM 810 C C . ASN A 1 100 ? 14.217 -7.748 -2.881 1.00 80.44 100 ASN A C 1
ATOM 812 O O . ASN A 1 100 ? 13.078 -7.485 -2.478 1.00 80.44 100 ASN A O 1
ATOM 816 N N . PRO A 1 101 ? 14.522 -7.864 -4.187 1.00 77.69 101 PRO A N 1
ATOM 817 C CA . PRO A 1 101 ? 13.528 -7.708 -5.239 1.00 77.69 101 PRO A CA 1
ATOM 818 C C . PRO A 1 101 ? 12.424 -8.748 -5.067 1.00 77.69 101 PRO A C 1
ATOM 820 O O . PRO A 1 101 ? 12.684 -9.933 -4.856 1.00 77.69 101 PRO A O 1
ATOM 823 N N . THR A 1 102 ? 11.180 -8.302 -5.178 1.00 74.12 102 THR A N 1
ATOM 824 C CA . THR A 1 102 ? 10.007 -9.177 -5.080 1.00 74.12 102 THR A CA 1
ATOM 825 C C . THR A 1 102 ? 9.773 -9.966 -6.367 1.00 74.12 102 THR A C 1
ATOM 827 O O . THR A 1 102 ? 9.203 -11.054 -6.339 1.00 74.12 102 THR A O 1
ATOM 830 N N . PHE A 1 103 ? 10.365 -9.504 -7.474 1.00 78.06 103 PHE A N 1
ATOM 831 C CA . PHE A 1 103 ? 10.515 -10.258 -8.712 1.00 78.06 103 PHE A CA 1
ATOM 832 C C . PHE A 1 103 ? 12.004 -10.377 -9.106 1.00 78.06 103 PHE A C 1
ATOM 834 O O . PHE A 1 103 ? 12.527 -9.552 -9.867 1.00 78.06 103 PHE A O 1
ATOM 841 N N . PRO A 1 104 ? 12.723 -11.397 -8.585 1.00 78.38 104 PRO A N 1
ATOM 842 C CA . PRO A 1 104 ? 14.180 -11.507 -8.716 1.00 78.38 104 PRO A CA 1
ATOM 843 C C . PRO A 1 104 ? 14.685 -11.651 -10.152 1.00 78.38 104 PRO A C 1
ATOM 845 O O . PRO A 1 104 ? 15.741 -11.120 -10.482 1.00 78.38 104 PRO A O 1
ATOM 848 N N . GLN A 1 105 ? 13.920 -12.322 -11.021 1.00 83.50 105 GLN A N 1
ATOM 849 C CA . GLN A 1 105 ? 14.309 -12.593 -12.412 1.00 83.50 105 GLN A CA 1
ATOM 850 C C . GLN A 1 105 ? 14.616 -11.318 -13.208 1.00 83.50 105 GLN A C 1
ATOM 852 O O . GLN A 1 105 ? 15.444 -11.349 -14.113 1.00 83.50 105 GLN A O 1
ATOM 857 N N . SER A 1 106 ? 13.979 -10.194 -12.863 1.00 80.12 106 SER A N 1
ATOM 858 C CA . SER A 1 106 ? 14.250 -8.893 -13.479 1.00 80.12 106 SER A CA 1
ATOM 859 C C . SER A 1 106 ? 14.772 -7.846 -12.491 1.00 80.12 106 SER A C 1
ATOM 861 O O . SER A 1 106 ? 14.710 -6.656 -12.803 1.00 80.12 106 SER A O 1
ATOM 863 N N . ASN A 1 107 ? 15.218 -8.263 -11.300 1.00 83.81 107 ASN A N 1
ATOM 864 C CA . ASN A 1 107 ? 15.644 -7.381 -10.210 1.00 83.81 107 ASN A CA 1
ATOM 865 C C . ASN A 1 107 ? 14.645 -6.237 -9.918 1.00 83.81 107 ASN A C 1
ATOM 867 O O . ASN A 1 107 ? 15.034 -5.074 -9.815 1.00 83.81 107 ASN A O 1
ATOM 871 N N . ALA A 1 108 ? 13.347 -6.552 -9.864 1.00 80.62 108 ALA A N 1
ATOM 872 C CA . ALA A 1 108 ? 12.290 -5.551 -9.724 1.00 80.62 108 ALA A CA 1
ATOM 873 C C . ALA A 1 108 ? 11.557 -5.651 -8.378 1.00 80.62 108 ALA A C 1
ATOM 875 O O . ALA A 1 108 ? 11.371 -6.739 -7.826 1.00 80.62 108 ALA A O 1
ATOM 876 N N . PHE A 1 109 ? 11.113 -4.499 -7.877 1.00 80.19 109 PHE A N 1
ATOM 877 C CA . PHE A 1 109 ? 10.396 -4.337 -6.611 1.00 80.19 109 PHE A CA 1
ATOM 878 C C . PHE A 1 109 ? 8.943 -3.969 -6.918 1.00 80.19 109 PHE A C 1
ATOM 880 O O . PHE A 1 109 ? 8.536 -2.813 -6.816 1.00 80.19 109 PHE A O 1
ATOM 887 N N . ILE A 1 110 ? 8.178 -4.955 -7.387 1.00 74.12 110 ILE A N 1
ATOM 888 C CA . ILE A 1 110 ? 6.835 -4.749 -7.953 1.00 74.12 110 ILE A CA 1
ATOM 889 C C . ILE A 1 110 ? 5.703 -5.177 -7.018 1.00 74.12 110 ILE A C 1
ATOM 891 O O . ILE A 1 110 ? 4.595 -4.654 -7.138 1.00 74.12 110 ILE A O 1
ATOM 895 N N . ASP A 1 111 ? 5.981 -6.071 -6.068 1.00 70.88 111 ASP A N 1
ATOM 896 C CA . ASP A 1 111 ? 5.088 -6.348 -4.945 1.00 70.88 111 ASP A CA 1
ATOM 897 C C . ASP A 1 111 ? 5.332 -5.322 -3.834 1.00 70.88 111 ASP A C 1
ATOM 899 O O . ASP A 1 111 ? 6.423 -5.238 -3.266 1.00 70.88 111 ASP A O 1
ATOM 903 N N . ILE A 1 112 ? 4.307 -4.520 -3.551 1.00 73.38 112 ILE A N 1
ATOM 904 C CA . ILE A 1 112 ? 4.347 -3.404 -2.602 1.00 73.38 112 ILE A CA 1
ATOM 905 C C . ILE A 1 112 ? 3.405 -3.737 -1.445 1.00 73.38 112 ILE A C 1
ATOM 907 O O . ILE A 1 112 ? 2.312 -4.252 -1.664 1.00 73.38 112 ILE A O 1
ATOM 911 N N . ALA A 1 113 ? 3.817 -3.427 -0.218 1.00 73.19 113 ALA A N 1
ATOM 912 C CA . ALA A 1 113 ? 2.974 -3.496 0.971 1.00 73.19 113 ALA A CA 1
ATOM 913 C C . ALA A 1 113 ? 2.864 -2.100 1.596 1.00 73.19 113 ALA A C 1
ATOM 915 O O . ALA A 1 113 ? 3.858 -1.382 1.692 1.00 73.19 113 ALA A O 1
ATOM 916 N N . ILE A 1 114 ? 1.664 -1.706 2.020 1.00 74.69 114 ILE A N 1
ATOM 917 C CA . ILE A 1 114 ? 1.377 -0.404 2.644 1.00 74.69 114 ILE A CA 1
ATOM 918 C C . ILE A 1 114 ? 0.595 -0.661 3.926 1.00 74.69 114 ILE A C 1
ATOM 920 O O . ILE A 1 114 ? -0.300 -1.490 3.895 1.00 74.69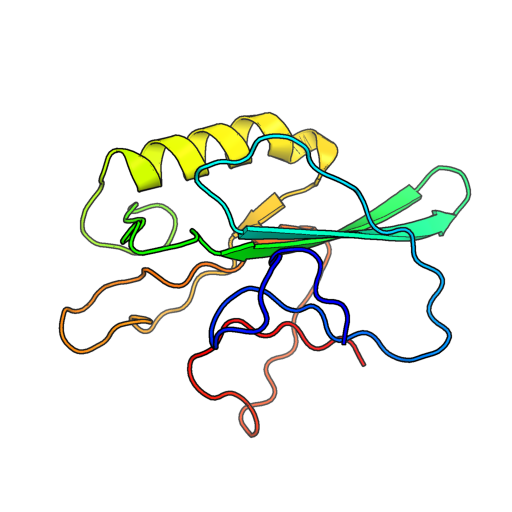 114 ILE A O 1
ATOM 924 N N . SER A 1 115 ? 0.874 0.042 5.022 1.00 73.81 115 SER A N 1
ATOM 925 C CA . SER A 1 115 ? 0.113 -0.071 6.277 1.00 73.81 115 SER A CA 1
ATOM 926 C C . SER A 1 115 ? -0.002 1.272 7.004 1.00 73.81 115 SER A C 1
ATOM 928 O O . SER A 1 115 ? 0.634 2.233 6.590 1.00 73.81 115 SER A O 1
ATOM 930 N N . ASP A 1 116 ? -0.732 1.341 8.125 1.00 76.62 116 ASP A N 1
ATOM 931 C CA . ASP A 1 116 ? -0.569 2.447 9.088 1.00 76.62 116 ASP A CA 1
ATOM 932 C C . ASP A 1 116 ? 0.895 2.521 9.560 1.00 76.62 116 ASP A C 1
ATOM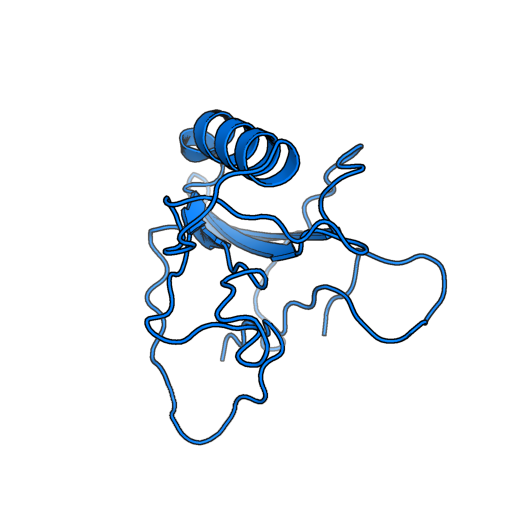 934 O O . ASP A 1 116 ? 1.501 1.484 9.853 1.00 76.62 116 ASP A O 1
ATOM 938 N N . SER A 1 117 ? 1.443 3.725 9.687 1.00 77.38 117 SER A N 1
ATOM 939 C CA . SER A 1 117 ? 2.813 3.980 10.141 1.00 77.38 117 SER A CA 1
ATOM 940 C C . SER A 1 117 ? 3.034 3.654 11.617 1.00 77.38 117 SER A C 1
ATOM 942 O O . SER A 1 117 ? 4.163 3.448 12.057 1.00 77.38 117 SER A O 1
ATOM 944 N N . ARG A 1 118 ? 1.957 3.553 12.408 1.00 77.06 118 ARG A N 1
ATOM 945 C CA . ARG A 1 118 ? 2.036 3.121 13.813 1.00 77.06 118 ARG A CA 1
ATOM 946 C C . ARG A 1 118 ? 2.209 1.608 13.956 1.00 77.06 118 ARG A C 1
ATOM 948 O O . ARG A 1 118 ? 2.575 1.143 15.036 1.00 77.06 118 ARG A O 1
ATOM 955 N N . LEU A 1 119 ? 1.945 0.831 12.901 1.00 73.38 119 LEU A N 1
ATOM 956 C CA . LEU A 1 119 ? 2.100 -0.621 12.932 1.00 73.38 119 LEU A CA 1
ATOM 957 C C . LEU A 1 119 ? 3.575 -1.011 12.868 1.00 73.38 119 LEU A C 1
ATOM 959 O O . LEU A 1 119 ? 4.274 -0.751 11.883 1.00 73.38 119 LEU A O 1
ATOM 963 N N . LYS A 1 120 ? 4.015 -1.718 13.908 1.00 69.75 120 LYS A N 1
ATOM 964 C CA . LYS A 1 120 ? 5.312 -2.388 13.954 1.00 69.75 120 LYS A CA 1
ATOM 965 C C . LYS A 1 120 ? 5.123 -3.846 13.557 1.00 69.75 120 LYS A C 1
ATOM 967 O O . LYS A 1 120 ? 4.342 -4.556 14.180 1.00 69.75 120 LYS A O 1
ATOM 972 N N . PHE A 1 121 ? 5.837 -4.273 12.523 1.00 64.81 121 PHE A N 1
ATOM 973 C CA . PHE A 1 121 ? 5.834 -5.661 12.073 1.00 64.81 121 PHE A CA 1
ATOM 974 C C . PHE A 1 121 ? 7.021 -6.382 12.697 1.00 64.81 121 PHE A C 1
ATOM 976 O O . PHE A 1 121 ? 8.160 -5.936 12.559 1.00 64.81 121 PHE A O 1
ATOM 983 N N . THR A 1 122 ? 6.759 -7.497 13.365 1.00 58.47 122 THR A N 1
ATOM 984 C CA . THR A 1 122 ? 7.788 -8.467 13.736 1.00 58.47 122 THR A CA 1
ATOM 985 C C . THR A 1 122 ? 7.895 -9.486 12.612 1.00 58.47 122 THR A C 1
ATOM 987 O O . THR A 1 122 ? 6.921 -10.170 12.302 1.00 58.47 122 THR A O 1
ATOM 990 N N . TYR A 1 123 ? 9.059 -9.555 11.967 1.00 53.03 123 TYR A N 1
ATOM 991 C CA . TYR A 1 123 ? 9.340 -10.600 10.987 1.00 53.03 123 TYR A CA 1
ATOM 992 C C . TYR A 1 123 ? 9.540 -11.924 11.719 1.00 53.03 123 TYR A C 1
ATOM 994 O O . TYR A 1 123 ? 10.450 -12.033 12.538 1.00 53.03 123 TYR A O 1
ATOM 1002 N N . ASP A 1 124 ? 8.720 -12.921 11.398 1.00 48.53 124 ASP A N 1
ATOM 1003 C CA . ASP A 1 124 ? 8.995 -14.305 11.765 1.00 48.53 124 ASP A CA 1
ATOM 1004 C C . ASP A 1 124 ? 9.537 -15.026 10.524 1.00 48.53 124 ASP A C 1
ATOM 1006 O O . ASP A 1 124 ? 8.842 -15.190 9.518 1.00 48.53 124 ASP A O 1
ATOM 1010 N N . ALA A 1 125 ? 10.823 -15.382 10.554 1.00 43.62 125 ALA A N 1
ATOM 1011 C CA . ALA A 1 125 ? 11.579 -15.849 9.389 1.00 43.62 125 ALA A CA 1
ATOM 1012 C C . ALA A 1 125 ? 11.085 -17.197 8.824 1.00 43.62 125 ALA A C 1
ATOM 1014 O O . ALA A 1 125 ? 11.549 -17.635 7.773 1.00 43.62 125 ALA A O 1
ATOM 1015 N N . LEU A 1 126 ? 10.147 -17.859 9.504 1.00 38.00 126 LEU A N 1
ATOM 1016 C CA . LEU A 1 126 ? 9.713 -19.217 9.190 1.00 38.00 126 LEU A CA 1
ATOM 1017 C C . LEU A 1 126 ? 8.495 -19.299 8.262 1.00 38.00 126 LEU A C 1
ATOM 1019 O O . LEU A 1 126 ? 8.194 -20.383 7.766 1.00 38.00 126 LEU A O 1
ATOM 1023 N N . THR A 1 127 ? 7.791 -18.196 7.980 1.00 39.62 127 THR A N 1
ATOM 1024 C CA . THR A 1 127 ? 6.573 -18.253 7.153 1.00 39.62 127 THR A CA 1
ATOM 1025 C C . THR A 1 127 ? 6.383 -17.017 6.273 1.00 39.62 127 THR A C 1
ATOM 1027 O O . THR A 1 127 ? 5.641 -16.118 6.631 1.00 39.62 127 THR A O 1
ATOM 1030 N N . CYS A 1 128 ? 6.978 -16.971 5.076 1.00 38.19 128 CYS A N 1
ATOM 1031 C CA . CYS A 1 128 ? 6.344 -16.274 3.944 1.00 38.19 128 CYS A CA 1
ATOM 1032 C C . CYS A 1 128 ? 6.968 -16.662 2.597 1.00 38.19 128 CYS A C 1
ATOM 1034 O O . CYS A 1 128 ? 8.117 -16.347 2.301 1.00 38.19 128 CYS A O 1
ATOM 1036 N N . SER A 1 129 ? 6.159 -17.305 1.746 1.00 37.94 129 SER A N 1
ATOM 1037 C CA . SER A 1 129 ? 6.357 -17.281 0.290 1.00 37.94 129 SER A CA 1
ATOM 1038 C C . SER A 1 129 ? 6.171 -15.837 -0.227 1.00 37.94 129 SER A C 1
ATOM 1040 O O . SER A 1 129 ? 5.561 -15.040 0.487 1.00 37.94 129 SER A O 1
ATOM 1042 N N . PRO A 1 130 ? 6.607 -15.483 -1.451 1.00 37.72 130 PRO A N 1
ATOM 1043 C CA . PRO A 1 130 ? 6.713 -14.100 -1.952 1.00 37.72 130 PRO A CA 1
ATOM 1044 C C . PRO A 1 130 ? 5.369 -13.382 -2.211 1.00 37.72 130 PRO A C 1
ATOM 1046 O O . PRO A 1 130 ? 5.287 -12.477 -3.029 1.00 37.72 130 PRO A O 1
ATOM 1049 N N . ARG A 1 131 ? 4.279 -13.775 -1.547 1.00 45.31 131 ARG A N 1
ATOM 1050 C CA . ARG A 1 131 ? 2.959 -13.153 -1.681 1.00 45.31 131 ARG A CA 1
ATOM 1051 C C . ARG A 1 131 ? 2.726 -12.202 -0.516 1.00 45.31 131 ARG A C 1
ATOM 1053 O O . ARG A 1 131 ? 2.768 -12.642 0.630 1.00 45.31 131 ARG A O 1
ATOM 1060 N N . THR A 1 132 ? 2.415 -10.939 -0.812 1.00 50.44 132 THR A N 1
ATOM 1061 C CA . THR A 1 132 ? 2.081 -9.886 0.161 1.00 50.44 132 THR A CA 1
ATOM 1062 C C . THR A 1 132 ? 0.909 -10.297 1.054 1.00 50.44 132 THR A C 1
ATOM 1064 O O . THR A 1 132 ? -0.255 -10.043 0.753 1.00 50.44 132 THR A O 1
ATOM 1067 N N . THR A 1 133 ? 1.218 -10.961 2.163 1.00 48.44 133 THR A N 1
ATOM 1068 C CA . THR A 1 133 ? 0.250 -11.393 3.169 1.00 48.44 133 THR A CA 1
ATOM 1069 C C . THR A 1 133 ? 0.615 -10.708 4.470 1.00 48.44 133 THR A C 1
ATOM 1071 O O . THR A 1 133 ? 1.700 -10.922 5.000 1.00 48.44 133 THR A O 1
ATOM 1074 N N . ILE A 1 134 ? -0.289 -9.878 4.985 1.00 53.16 134 ILE A N 1
ATOM 1075 C CA . ILE A 1 134 ? -0.157 -9.320 6.330 1.00 53.16 134 ILE A CA 1
ATOM 1076 C C . ILE A 1 134 ? -0.970 -10.209 7.270 1.00 53.16 134 ILE A C 1
ATOM 1078 O O . ILE A 1 134 ? -2.199 -10.279 7.160 1.00 53.16 134 ILE A O 1
ATOM 1082 N N . ALA A 1 135 ? -0.270 -10.906 8.165 1.00 48.34 135 ALA A N 1
ATOM 1083 C CA . ALA A 1 135 ? -0.864 -11.674 9.249 1.00 48.34 135 ALA A CA 1
ATOM 1084 C C . ALA A 1 135 ? -0.838 -10.847 10.539 1.00 48.34 135 ALA A C 1
ATOM 1086 O O . ALA A 1 135 ? 0.192 -10.279 10.896 1.00 48.34 135 ALA A O 1
ATOM 1087 N N . ILE A 1 136 ? -1.981 -10.776 11.222 1.00 49.78 136 ILE A N 1
ATOM 1088 C CA . ILE A 1 136 ? -2.127 -10.087 12.507 1.00 49.78 136 ILE A CA 1
ATOM 1089 C C . ILE A 1 136 ? -2.673 -11.095 13.509 1.00 49.78 136 ILE A C 1
ATOM 1091 O O . ILE A 1 136 ? -3.806 -11.569 13.363 1.00 49.78 136 ILE A O 1
ATOM 1095 N N . THR A 1 137 ? -1.838 -11.439 14.486 1.00 44.97 137 THR A N 1
ATOM 1096 C CA . THR A 1 137 ? -2.053 -12.485 15.499 1.00 44.97 137 THR A CA 1
ATOM 1097 C C . THR A 1 137 ? -2.391 -11.922 16.868 1.00 44.97 137 THR A C 1
ATOM 1099 O O . THR A 1 137 ? -1.820 -10.864 17.202 1.00 44.97 137 THR A O 1
#

Foldseek 3Di:
DDADQDDDPDDDADDEAEDPPQDKDWDDDPDPPQKSKTWIWGDPDPVDIFIFMFIARPPDLLQADCVQPFPDHDPSVVVVVVVCVVCCVPNVKDKDHDPFALPNVVRGNRRITIGRPPDDDDDDPPDDDSGPYDYDD

Secondary structure (DSSP, 8-state):
-B--S-SS--S---EEEE-TT---EEE-----TT-EEEEEEEE-SSS-EEEEEEEE-TTT-----GGGT-S---HHHHHHHHHHHHHHHHH-EEEE--SS-SBGGGTB----EEEETTPPPPP-TTS--SS-EEEE-

pLDDT: mean 70.95, std 14.2, range [37.72, 90.0]

Sequence (137 aa):
MLRNDRINNKGGGVALLIKNGIPMVVVKVNNLKLLEICIIKIPINENENLFIISAYASSDLHSRHEHWNDQKRNFRGTQLYDWLSKNNITYKCEIKKTNNPTFPQSNAFIDIAISDSRLKFTYDALTCSPRTTIAIT

InterPro domains:
  IPR036691 Endonuclease/exonuclease/phosphatase superfamily [SSF56219] (2-118)

Organism: NCBI:txid543379

Radius of gyration: 14.86 Å; chains: 1; bounding box: 32×32×36 Å